Protein AF-A0A372JEI8-F1 (afdb_monomer)

Sequence (76 aa):
MGVENGPTSNERWRFHCPRCVWTWEQVFEARQSGAHTAWYYDGLPSQPPWIDPGCPTCGAVAKAFPGGIGEATAQP

Radius of gyration: 13.75 Å; Cα contacts (8 Å, |Δi|>4): 132; chains: 1; bounding box: 44×21×31 Å

Nearest PDB structures (foldseek):
  7k6v-assembly1_EC  TM=4.645E-01  e=2.626E+00  Norovirus Hu/Houston/TCH186/2002/US
  5c5b-assembly2_D  TM=4.877E-01  e=2.777E+00  Homo sapiens
  7yxy-assembly1_A  TM=3.244E-01  e=2.483E+00  Homo sapiens
  4gu4-assembly1_A  TM=3.738E-01  e=5.134E+00  Mammalian orthoreovirus 1 Lang
  6wxv-assembly1_A  TM=2.943E-01  e=3.472E+00  Mus musculus

Mean predicted aligned error: 7.93 Å

Secondary structure (DSSP, 8-state):
-------EEEEEEEEE-TTT--EEEEEEEEEEETTEEEEEETTEEE--TTS-PBPTTT-PBPEEEE-SSS------

Solvent-accessible surface area (backbone atoms only — not comparable to full-atom values): 4768 Å² total; per-residue (Å²): 134,83,80,79,76,49,68,70,44,82,44,43,35,34,35,39,21,83,85,81,69,51,67,52,74,50,63,33,38,39,33,39,57,89,96,42,74,50,30,22,45,92,87,38,85,43,74,57,72,74,64,73,35,64,28,91,86,77,67,45,68,27,48,56,41,80,45,86,86,75,84,76,75,82,74,134

Foldseek 3Di:
DDPPFADKDWWKKWKADPPPRDIDIFIWIWGDDPPDTFIHGPNHTDDDPQPQDADPPPRHGIGMDTDDDDDPPPDD

pLDDT: mean 81.54, std 16.78, range [36.31, 94.5]

Organism: NCBI:txid2293572

Structure (mmCIF, N/CA/C/O backbone):
data_AF-A0A372JEI8-F1
#
_entry.id   AF-A0A372JEI8-F1
#
loop_
_atom_site.group_PDB
_atom_site.id
_atom_site.type_symbol
_atom_site.label_atom_id
_atom_site.label_alt_id
_atom_site.label_comp_id
_atom_site.label_asym_id
_atom_site.label_entity_id
_atom_site.label_seq_id
_atom_site.pdbx_PDB_ins_code
_atom_site.Cartn_x
_atom_site.Cartn_y
_atom_site.Cartn_z
_atom_site.occupancy
_atom_site.B_iso_or_equiv
_atom_site.auth_seq_id
_atom_site.auth_comp_id
_atom_site.auth_asym_id
_atom_site.auth_atom_id
_atom_site.pdbx_PDB_model_num
ATOM 1 N N . MET A 1 1 ? 33.050 -9.219 -13.649 1.00 36.31 1 MET A N 1
ATOM 2 C CA . MET A 1 1 ? 31.601 -9.384 -13.873 1.00 36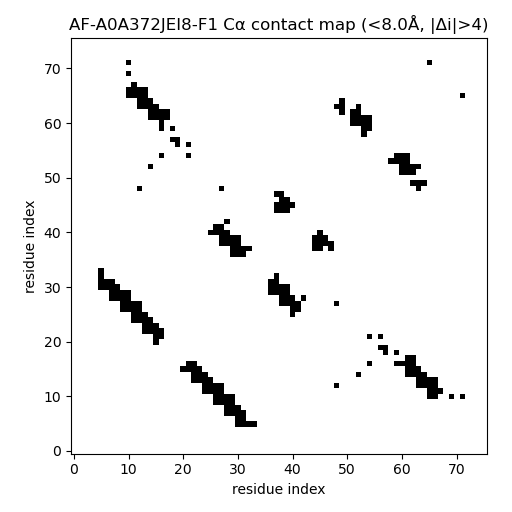.31 1 MET A CA 1
ATOM 3 C C . MET A 1 1 ? 30.916 -8.212 -13.197 1.00 36.31 1 MET A C 1
ATOM 5 O O . MET A 1 1 ? 30.868 -8.188 -11.976 1.00 36.31 1 MET A O 1
ATOM 9 N N . GLY A 1 2 ? 30.545 -7.180 -13.957 1.00 46.03 2 GLY A N 1
ATOM 10 C CA . GLY A 1 2 ? 29.779 -6.063 -13.408 1.00 46.03 2 GLY A CA 1
ATOM 11 C C . GLY A 1 2 ? 28.338 -6.523 -13.265 1.00 46.03 2 GLY A C 1
ATOM 12 O O . GLY A 1 2 ? 27.732 -6.885 -14.267 1.00 46.03 2 GLY A O 1
ATOM 13 N N . VAL A 1 3 ? 27.820 -6.590 -12.041 1.00 55.50 3 VAL A N 1
ATOM 14 C CA . VAL A 1 3 ? 26.380 -6.762 -11.852 1.00 55.50 3 VAL A CA 1
ATOM 15 C C . VAL A 1 3 ? 25.772 -5.405 -12.180 1.00 55.50 3 VAL A C 1
ATOM 17 O O . VAL A 1 3 ? 25.904 -4.436 -11.434 1.00 55.50 3 VAL A O 1
ATOM 20 N N . GLU A 1 4 ? 25.242 -5.283 -13.386 1.00 57.09 4 GLU A N 1
ATOM 21 C CA . GLU A 1 4 ? 24.384 -4.169 -13.760 1.00 57.09 4 GLU A CA 1
ATOM 22 C C . GLU A 1 4 ? 23.153 -4.247 -12.851 1.00 57.09 4 GLU A C 1
ATOM 24 O O . GLU A 1 4 ? 22.228 -5.024 -13.071 1.00 57.09 4 GLU A O 1
ATOM 29 N N . ASN A 1 5 ? 23.196 -3.510 -11.740 1.00 57.09 5 ASN A N 1
ATOM 30 C CA . ASN A 1 5 ? 22.023 -3.303 -10.910 1.00 57.09 5 ASN A CA 1
ATOM 31 C C . ASN A 1 5 ? 21.051 -2.493 -11.768 1.00 57.09 5 ASN A C 1
ATOM 33 O O . ASN A 1 5 ? 21.298 -1.317 -12.038 1.00 57.09 5 ASN A O 1
ATOM 37 N N . GLY A 1 6 ? 19.996 -3.149 -12.257 1.00 64.06 6 GLY A N 1
ATOM 38 C CA . GLY A 1 6 ? 18.906 -2.477 -12.953 1.00 64.06 6 GLY A CA 1
ATOM 39 C C . GLY A 1 6 ? 18.327 -1.342 -12.099 1.00 64.06 6 GLY A C 1
ATOM 40 O O . GLY A 1 6 ? 18.564 -1.293 -10.887 1.00 64.06 6 GLY A O 1
ATOM 41 N N . PRO A 1 7 ? 17.594 -0.400 -12.710 1.00 76.75 7 PRO A N 1
ATOM 42 C CA . PRO A 1 7 ? 17.102 0.768 -11.998 1.00 76.75 7 PRO A CA 1
ATOM 43 C C . PRO A 1 7 ? 16.247 0.347 -10.797 1.00 76.75 7 PRO A C 1
ATOM 45 O O . PRO A 1 7 ? 15.312 -0.450 -10.918 1.00 76.75 7 PRO A O 1
ATOM 48 N N . THR A 1 8 ? 16.603 0.883 -9.632 1.00 82.94 8 THR A N 1
ATOM 49 C CA . THR A 1 8 ? 15.875 0.713 -8.375 1.00 82.94 8 THR A CA 1
ATOM 50 C C . THR A 1 8 ? 15.128 2.000 -8.053 1.00 82.94 8 THR A C 1
ATOM 52 O O . THR A 1 8 ? 15.733 3.073 -8.067 1.00 82.94 8 THR A O 1
ATOM 55 N N . SER A 1 9 ? 13.836 1.902 -7.747 1.00 86.56 9 SER A N 1
ATOM 56 C CA . SER A 1 9 ? 12.999 3.034 -7.347 1.00 86.56 9 SER A CA 1
ATOM 57 C C . SER A 1 9 ? 12.360 2.767 -5.990 1.00 86.56 9 SER A C 1
ATOM 59 O O . SER A 1 9 ? 11.834 1.680 -5.752 1.00 86.56 9 SER A O 1
ATOM 61 N N . ASN A 1 10 ? 12.397 3.753 -5.094 1.00 89.50 10 ASN A N 1
ATOM 62 C CA . ASN A 1 10 ? 11.678 3.686 -3.828 1.00 89.50 10 ASN A CA 1
ATOM 63 C C . ASN A 1 10 ? 10.282 4.285 -4.015 1.00 89.50 10 ASN A C 1
ATOM 65 O O . ASN A 1 10 ? 10.124 5.493 -4.189 1.00 89.50 10 ASN A O 1
ATOM 69 N N . GLU A 1 11 ? 9.267 3.436 -3.952 1.00 89.31 11 GLU A N 1
ATOM 70 C CA . GLU A 1 11 ? 7.873 3.799 -4.153 1.00 89.31 11 GLU A CA 1
ATOM 71 C C . GLU A 1 11 ? 7.137 3.833 -2.821 1.00 89.31 11 GLU A C 1
ATOM 73 O O . GLU A 1 11 ? 7.139 2.872 -2.047 1.00 89.31 11 GLU A O 1
ATOM 78 N N . ARG A 1 12 ? 6.473 4.954 -2.543 1.00 90.56 12 ARG A N 1
ATOM 79 C CA . ARG A 1 12 ? 5.683 5.112 -1.326 1.00 90.56 12 ARG A CA 1
ATOM 80 C C . ARG A 1 12 ? 4.249 4.684 -1.599 1.00 90.56 12 ARG A C 1
ATOM 82 O O . ARG A 1 12 ? 3.602 5.203 -2.503 1.00 90.56 12 ARG A O 1
ATOM 89 N N . TRP A 1 13 ? 3.743 3.767 -0.790 1.00 91.62 13 TRP A N 1
ATOM 90 C CA . TRP A 1 13 ? 2.406 3.208 -0.920 1.00 91.62 13 TRP A CA 1
ATOM 91 C C . TRP A 1 13 ? 1.592 3.484 0.333 1.00 91.62 13 TRP A C 1
ATOM 93 O O . TRP A 1 13 ? 2.064 3.300 1.456 1.00 91.62 13 TRP A O 1
ATOM 103 N N . ARG A 1 14 ? 0.360 3.943 0.127 1.00 92.62 14 ARG A N 1
ATOM 104 C CA . ARG A 1 14 ? -0.625 4.170 1.180 1.00 92.62 14 ARG A CA 1
ATOM 105 C C . ARG A 1 14 ? -1.602 3.018 1.214 1.00 92.62 14 ARG A C 1
ATOM 107 O O . ARG A 1 14 ? -2.100 2.590 0.180 1.00 92.62 14 ARG A O 1
ATOM 114 N N . PHE A 1 15 ? -1.936 2.579 2.408 1.00 92.62 15 PHE A N 1
ATOM 115 C CA . PHE A 1 15 ? -2.854 1.485 2.638 1.00 92.62 15 PHE A CA 1
ATOM 116 C C . PHE A 1 15 ? -4.027 1.967 3.464 1.00 92.62 15 PHE A C 1
ATOM 118 O O . PHE A 1 15 ? -3.858 2.751 4.398 1.00 92.62 15 PHE A O 1
ATOM 125 N N . HIS A 1 16 ? -5.216 1.486 3.128 1.00 92.81 16 HIS A N 1
ATOM 126 C CA . HIS A 1 16 ? -6.436 1.779 3.863 1.00 92.81 16 HIS A CA 1
ATOM 127 C C . HIS A 1 16 ? -7.212 0.495 4.123 1.00 92.81 16 HIS A C 1
ATOM 129 O O . HIS A 1 16 ? -7.637 -0.188 3.187 1.00 92.81 16 HIS A O 1
ATOM 135 N N . CYS A 1 17 ? -7.429 0.173 5.396 1.00 94.50 17 CYS A N 1
ATOM 136 C CA . CYS A 1 17 ? -8.285 -0.938 5.772 1.00 94.50 17 CYS A CA 1
ATOM 137 C C . CYS A 1 17 ? -9.752 -0.485 5.820 1.00 94.50 17 CYS A C 1
ATOM 139 O O . CYS A 1 17 ? -10.106 0.302 6.697 1.00 94.50 17 CYS A O 1
ATOM 141 N N . PRO A 1 18 ? -10.645 -1.030 4.976 1.00 91.56 18 PRO A N 1
ATOM 142 C CA . PRO A 1 18 ? -12.061 -0.670 5.013 1.00 91.56 18 PRO A CA 1
ATOM 143 C C . PRO A 1 18 ? -12.788 -1.197 6.263 1.00 91.56 18 PRO A C 1
ATOM 145 O O . PRO A 1 18 ? -13.901 -0.765 6.542 1.00 91.56 18 PRO A O 1
ATOM 148 N N . ARG A 1 19 ? -12.189 -2.138 7.015 1.00 93.31 19 ARG A N 1
ATOM 149 C CA . ARG A 1 19 ? -12.804 -2.752 8.204 1.00 93.31 19 ARG A CA 1
ATOM 150 C C . ARG A 1 19 ? -12.581 -1.937 9.477 1.00 93.31 19 ARG A C 1
ATOM 152 O O . ARG A 1 19 ? -13.534 -1.685 10.201 1.00 93.31 19 ARG A O 1
ATOM 159 N N . CYS A 1 20 ? -11.337 -1.561 9.771 1.00 94.44 20 CYS A N 1
ATOM 160 C CA . CYS A 1 20 ? -10.993 -0.784 10.969 1.00 94.44 20 CYS A CA 1
ATOM 161 C C . CYS A 1 20 ? -10.667 0.685 10.672 1.00 94.44 20 CYS A C 1
ATOM 163 O O . CYS A 1 20 ? -10.321 1.422 11.589 1.00 94.44 20 CYS A O 1
ATOM 165 N N . VAL A 1 21 ? -10.762 1.108 9.404 1.00 92.69 21 VAL A N 1
ATOM 166 C CA . VAL A 1 21 ? -10.484 2.480 8.933 1.00 92.69 21 VAL A CA 1
ATOM 167 C C . VAL A 1 21 ? -9.023 2.907 9.160 1.00 92.69 21 VAL A C 1
ATOM 169 O O . VAL A 1 21 ? -8.653 4.052 8.923 1.00 92.69 21 VAL A O 1
ATOM 172 N N . TRP A 1 22 ? -8.159 1.976 9.573 1.00 93.31 22 TRP A N 1
ATOM 173 C CA . TRP A 1 22 ? -6.742 2.238 9.777 1.00 93.31 22 TRP A CA 1
ATOM 174 C C . TRP A 1 22 ? -6.054 2.528 8.446 1.00 93.31 22 TRP A C 1
ATOM 176 O O . TRP A 1 22 ? -6.225 1.792 7.468 1.00 93.31 22 TRP A O 1
ATOM 186 N N . THR A 1 23 ? -5.249 3.586 8.431 1.00 92.19 23 THR A N 1
ATOM 187 C CA . THR A 1 23 ? -4.420 3.971 7.291 1.00 92.19 23 THR A CA 1
ATOM 188 C C . THR A 1 23 ? -2.959 3.977 7.681 1.00 92.19 23 THR A C 1
ATOM 190 O O . THR A 1 23 ? -2.610 4.472 8.751 1.00 92.19 23 THR A O 1
ATOM 193 N N . TRP A 1 24 ? -2.103 3.470 6.804 1.00 92.88 24 TRP A N 1
ATOM 194 C CA . TRP A 1 24 ? -0.661 3.487 7.016 1.00 92.88 24 TRP A CA 1
ATOM 195 C C . TRP A 1 24 ? 0.077 3.633 5.693 1.00 92.88 24 TRP A C 1
ATOM 197 O O . TRP A 1 24 ? -0.497 3.455 4.620 1.00 92.88 24 TRP A O 1
ATOM 207 N N . GLU A 1 25 ? 1.356 3.973 5.774 1.00 92.00 25 GLU A N 1
ATOM 208 C CA . GLU A 1 25 ? 2.218 4.153 4.614 1.00 92.00 25 GLU A CA 1
ATOM 209 C C . GLU A 1 25 ? 3.423 3.228 4.743 1.00 92.00 25 GLU A C 1
ATOM 211 O O . GLU A 1 25 ? 3.940 3.017 5.841 1.00 92.00 25 GLU A O 1
ATOM 216 N N . GLN A 1 26 ? 3.865 2.669 3.623 1.00 91.19 26 GLN A N 1
ATOM 217 C CA . GLN A 1 26 ? 5.091 1.882 3.541 1.00 91.19 26 GLN A CA 1
ATOM 218 C C . GLN A 1 26 ?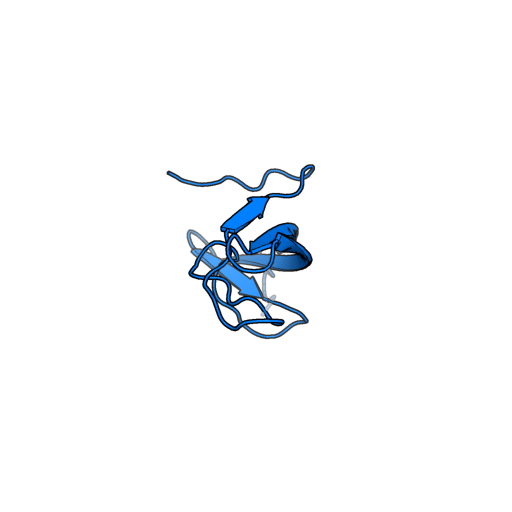 5.880 2.312 2.311 1.00 91.19 26 GLN A C 1
ATOM 220 O O . GLN A 1 26 ? 5.318 2.804 1.332 1.00 91.19 26 GLN A O 1
ATOM 225 N N . VAL A 1 27 ? 7.196 2.154 2.379 1.00 91.56 27 VAL A N 1
ATOM 226 C CA . VAL A 1 27 ? 8.083 2.372 1.239 1.00 91.56 27 VAL A CA 1
ATOM 227 C C . VAL A 1 27 ? 8.505 1.005 0.736 1.00 91.56 27 VAL A C 1
ATOM 229 O O . VAL A 1 27 ? 9.039 0.201 1.497 1.00 91.56 27 VAL A O 1
ATOM 232 N N . PHE A 1 28 ? 8.253 0.760 -0.539 1.00 91.38 28 PHE A N 1
ATOM 233 C CA . PHE A 1 28 ? 8.711 -0.424 -1.237 1.00 91.38 28 PHE A CA 1
ATOM 234 C C . PHE A 1 28 ? 9.841 -0.043 -2.176 1.00 91.38 28 PHE A C 1
ATOM 236 O O . PHE A 1 28 ? 9.898 1.074 -2.682 1.00 91.38 28 PHE A O 1
ATOM 243 N N . GLU A 1 29 ? 10.742 -0.974 -2.419 1.00 91.75 29 GLU A N 1
ATOM 244 C CA . GLU A 1 29 ? 11.775 -0.828 -3.426 1.00 91.75 29 GLU A CA 1
ATOM 245 C C . GLU A 1 29 ? 11.424 -1.705 -4.624 1.00 91.75 29 GLU A C 1
ATOM 247 O O . GLU A 1 29 ? 11.378 -2.932 -4.524 1.00 91.75 29 GLU A O 1
ATOM 252 N N . ALA A 1 30 ? 11.153 -1.060 -5.752 1.00 90.81 30 ALA A N 1
ATOM 253 C CA . ALA A 1 30 ? 10.947 -1.702 -7.034 1.00 90.81 30 ALA A CA 1
ATOM 254 C C . ALA A 1 30 ? 12.281 -1.773 -7.774 1.00 90.81 30 ALA A C 1
ATOM 256 O O . ALA A 1 30 ? 12.872 -0.752 -8.128 1.00 90.81 30 ALA A O 1
ATOM 257 N N . ARG A 1 31 ? 12.764 -2.990 -8.012 1.00 90.12 31 ARG A N 1
ATOM 258 C CA . ARG A 1 31 ? 13.976 -3.255 -8.789 1.00 90.12 31 ARG A CA 1
ATOM 259 C C . ARG A 1 31 ? 13.578 -3.815 -10.142 1.00 90.12 31 ARG A C 1
ATOM 261 O O . ARG A 1 31 ? 12.981 -4.890 -10.212 1.00 90.12 31 ARG A O 1
ATOM 268 N N . GLN A 1 32 ? 13.905 -3.101 -11.211 1.00 86.94 32 GLN A N 1
ATOM 269 C CA . GLN A 1 32 ? 13.644 -3.596 -12.559 1.00 86.94 32 GLN A CA 1
ATOM 270 C C . GLN A 1 32 ? 14.721 -4.601 -12.971 1.00 86.94 32 GLN A C 1
ATOM 272 O O . GLN A 1 32 ? 15.919 -4.354 -12.829 1.00 86.94 32 GLN A O 1
ATOM 277 N N . SER A 1 33 ? 14.286 -5.736 -13.505 1.00 83.00 33 SER A N 1
ATOM 278 C CA . SER A 1 33 ? 15.130 -6.769 -14.097 1.00 83.00 33 SER A CA 1
ATOM 279 C C . SER A 1 33 ? 14.543 -7.143 -15.457 1.00 83.00 33 SER A C 1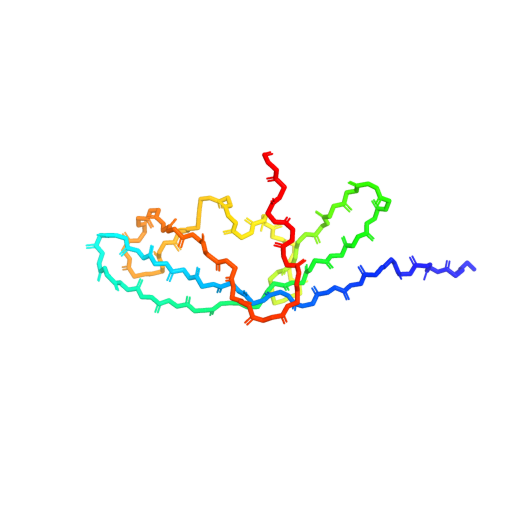
ATOM 281 O O . SER A 1 33 ? 13.623 -7.956 -15.570 1.00 83.00 33 SER A O 1
ATOM 283 N N . GLY A 1 34 ? 15.023 -6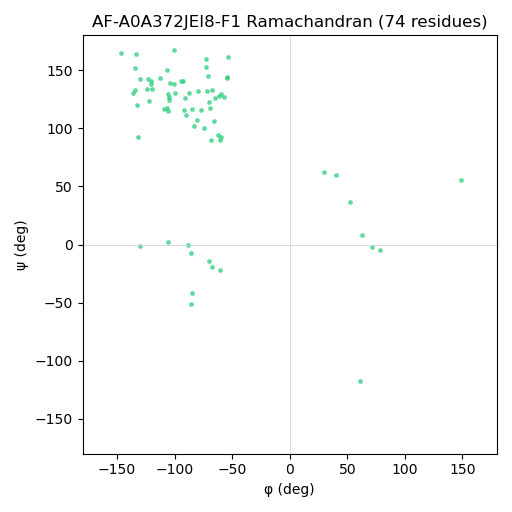.468 -16.505 1.00 83.62 34 GLY A N 1
ATOM 284 C CA . GLY A 1 34 ? 14.447 -6.576 -17.845 1.00 83.62 34 GLY A CA 1
ATOM 285 C C . GLY A 1 34 ? 12.981 -6.130 -17.866 1.00 83.62 34 GLY A C 1
ATOM 286 O O . GLY A 1 34 ? 12.684 -4.980 -17.567 1.00 83.62 34 GLY A O 1
ATOM 287 N N . ALA A 1 35 ? 12.071 -7.046 -18.209 1.00 83.81 35 ALA A N 1
ATOM 288 C CA . ALA A 1 35 ? 10.624 -6.799 -18.256 1.00 83.81 35 ALA A CA 1
ATOM 289 C C . ALA A 1 35 ? 9.895 -7.055 -16.920 1.00 83.81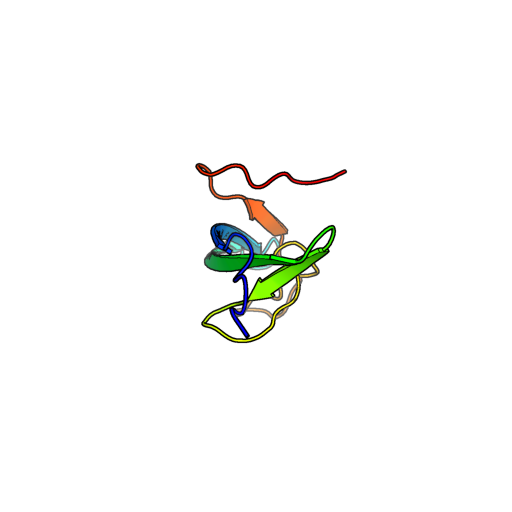 35 ALA A C 1
ATOM 291 O O . ALA A 1 35 ? 8.676 -6.917 -16.850 1.00 83.81 35 ALA A O 1
ATOM 292 N N . HIS A 1 36 ? 10.613 -7.471 -15.873 1.00 84.94 36 HIS A N 1
ATOM 293 C CA . HIS A 1 36 ? 10.030 -7.837 -14.584 1.00 84.94 36 HIS A CA 1
A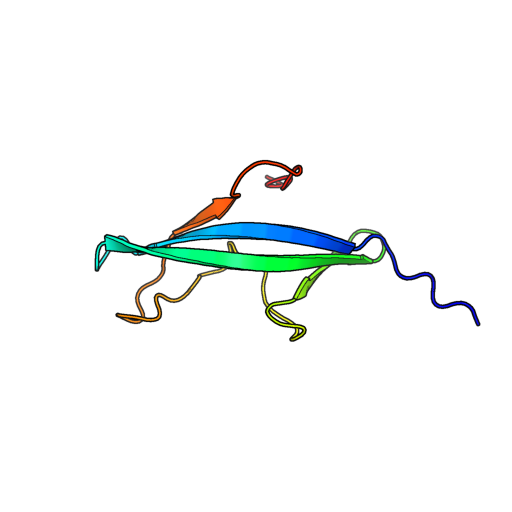TOM 294 C C . HIS A 1 36 ? 10.430 -6.838 -13.499 1.00 84.94 36 HIS A C 1
ATOM 296 O O . HIS A 1 36 ? 11.578 -6.399 -13.446 1.00 84.94 36 HIS A O 1
ATOM 302 N N . THR A 1 37 ? 9.509 -6.545 -12.581 1.00 89.00 37 THR A N 1
ATOM 303 C CA . THR A 1 37 ? 9.787 -5.730 -11.392 1.00 89.00 37 THR A CA 1
ATOM 304 C C . THR A 1 37 ? 9.773 -6.614 -10.154 1.00 89.00 37 THR A C 1
ATOM 306 O O . THR A 1 37 ? 8.744 -7.198 -9.810 1.00 89.00 37 THR A O 1
ATOM 309 N N . ALA A 1 38 ? 10.917 -6.715 -9.483 1.00 91.38 38 ALA A N 1
ATOM 310 C CA . ALA A 1 38 ? 11.029 -7.350 -8.178 1.00 91.38 38 ALA A CA 1
ATOM 311 C C . ALA A 1 38 ? 10.753 -6.313 -7.084 1.00 91.38 38 ALA A C 1
ATOM 313 O O . ALA A 1 38 ? 11.331 -5.228 -7.098 1.00 91.38 38 ALA A O 1
ATOM 314 N N . TRP A 1 39 ? 9.882 -6.656 -6.140 1.00 92.12 39 TRP A N 1
ATOM 315 C CA . TRP A 1 39 ? 9.478 -5.770 -5.054 1.00 92.12 39 TRP A CA 1
ATOM 316 C C . TRP A 1 39 ? 10.158 -6.178 -3.757 1.00 92.12 39 TRP A C 1
ATOM 318 O O . TRP A 1 39 ? 10.263 -7.364 -3.440 1.00 92.12 39 TRP A O 1
ATOM 328 N N . TYR A 1 40 ? 10.604 -5.188 -2.994 1.00 92.38 40 TYR A N 1
ATOM 329 C CA . TYR A 1 40 ? 11.200 -5.389 -1.684 1.00 92.38 40 TYR A CA 1
ATOM 330 C C . TYR A 1 40 ? 10.549 -4.465 -0.665 1.00 92.38 40 TYR A C 1
ATOM 332 O O . TYR A 1 40 ? 10.240 -3.313 -0.962 1.00 92.38 40 TYR A O 1
ATOM 340 N N . TYR A 1 41 ? 10.364 -4.964 0.548 1.00 90.69 41 TYR A N 1
ATOM 341 C CA . TYR A 1 41 ? 9.946 -4.181 1.702 1.00 90.69 41 TYR A CA 1
ATOM 342 C C . TYR A 1 41 ? 11.001 -4.349 2.787 1.00 90.69 41 TYR A C 1
ATOM 344 O O . TYR A 1 41 ? 11.329 -5.476 3.150 1.00 90.69 41 TYR A O 1
ATOM 352 N N . ASP A 1 42 ? 11.572 -3.239 3.254 1.00 89.12 42 ASP A N 1
ATOM 353 C CA . ASP A 1 42 ? 12.651 -3.246 4.254 1.00 89.12 42 ASP A CA 1
ATOM 354 C C . ASP A 1 42 ? 13.840 -4.157 3.859 1.00 89.12 42 ASP A C 1
ATOM 356 O O . ASP A 1 42 ? 14.430 -4.869 4.665 1.00 89.12 42 ASP A O 1
ATOM 360 N N . GLY A 1 43 ? 14.159 -4.197 2.559 1.00 88.19 43 GL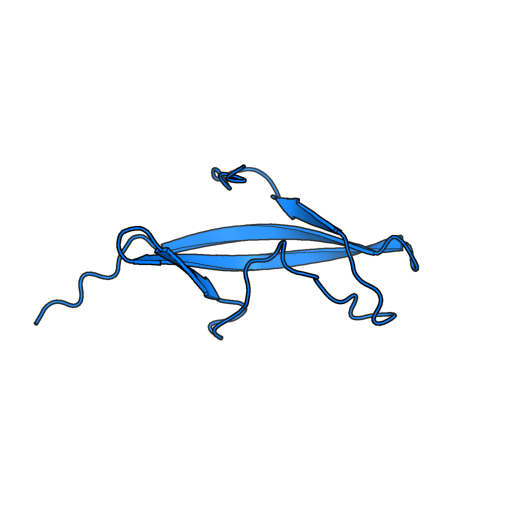Y A N 1
ATOM 361 C CA . GLY A 1 43 ? 15.224 -5.038 1.998 1.00 88.19 43 GLY A CA 1
ATOM 362 C C . GLY A 1 43 ? 14.869 -6.521 1.820 1.00 88.19 43 GLY A C 1
ATOM 363 O O . GLY A 1 43 ? 15.654 -7.259 1.220 1.00 88.19 43 GLY A O 1
ATOM 364 N N . LEU A 1 44 ? 13.692 -6.963 2.267 1.00 90.56 44 LEU A N 1
ATOM 365 C CA . LEU A 1 44 ? 13.213 -8.333 2.092 1.00 90.56 44 LEU A CA 1
ATOM 366 C C . LEU A 1 44 ? 12.357 -8.466 0.829 1.00 90.56 44 LEU A C 1
ATOM 368 O O . LE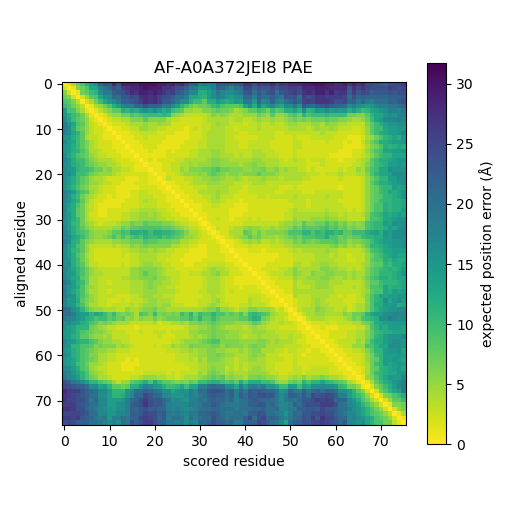U A 1 44 ? 11.567 -7.566 0.542 1.00 90.56 44 LEU A O 1
ATOM 372 N N . PRO A 1 45 ? 12.481 -9.574 0.072 1.00 91.12 45 PRO A N 1
ATOM 373 C CA . PRO A 1 45 ? 11.637 -9.815 -1.090 1.00 91.12 45 PRO A CA 1
ATOM 374 C C . PRO A 1 45 ? 10.169 -9.858 -0.663 1.00 91.12 45 PRO A C 1
ATOM 376 O O . PRO A 1 45 ? 9.801 -10.566 0.275 1.00 91.12 45 PRO A O 1
ATOM 379 N N . SER A 1 46 ? 9.344 -9.087 -1.360 1.00 90.25 46 SER A N 1
ATOM 380 C CA . SER A 1 46 ? 7.930 -8.911 -1.057 1.00 90.25 46 SER A CA 1
ATOM 381 C C . SER A 1 46 ? 7.088 -9.045 -2.321 1.00 90.25 46 SER A C 1
ATOM 383 O O . SER A 1 46 ? 7.586 -8.984 -3.447 1.00 90.25 46 SER A O 1
ATOM 385 N N . GLN A 1 47 ? 5.788 -9.237 -2.129 1.00 90.38 47 GLN A N 1
ATOM 386 C CA . GLN A 1 47 ? 4.831 -9.102 -3.216 1.00 90.38 47 GLN A CA 1
ATOM 387 C C . GLN A 1 47 ? 4.650 -7.620 -3.578 1.00 90.38 47 GLN A C 1
ATOM 389 O O . GLN A 1 47 ? 4.953 -6.738 -2.766 1.00 90.38 47 GLN A O 1
ATOM 394 N N . PRO A 1 48 ? 4.153 -7.324 -4.791 1.00 90.00 48 PRO A N 1
ATOM 395 C CA . PRO A 1 48 ? 3.773 -5.970 -5.142 1.00 90.00 48 PRO A CA 1
ATOM 396 C C . PRO A 1 48 ? 2.771 -5.404 -4.125 1.00 90.00 48 PRO A C 1
ATOM 398 O O . PRO A 1 48 ? 1.889 -6.134 -3.667 1.00 90.00 48 PRO A O 1
ATOM 401 N N . PRO A 1 49 ? 2.847 -4.107 -3.803 1.00 88.50 49 PRO A N 1
ATOM 402 C CA . PRO A 1 49 ? 2.063 -3.494 -2.733 1.00 88.50 49 PRO A CA 1
ATOM 403 C C . PRO A 1 49 ? 0.546 -3.582 -2.942 1.00 88.50 49 PRO A C 1
ATOM 405 O O . PRO A 1 49 ? -0.209 -3.502 -1.982 1.00 88.50 49 PRO A O 1
ATOM 408 N N . TRP A 1 50 ? 0.067 -3.771 -4.172 1.00 87.38 50 TRP A N 1
ATOM 409 C CA . TRP A 1 50 ? -1.359 -3.943 -4.470 1.00 87.38 50 TRP A CA 1
ATOM 410 C C . TRP A 1 50 ? -1.874 -5.383 -4.343 1.00 87.38 50 TRP A C 1
ATOM 412 O O . TRP A 1 50 ? -3.085 -5.590 -4.438 1.00 87.38 50 TRP A O 1
ATOM 422 N N . ILE A 1 51 ? -1.004 -6.374 -4.137 1.00 88.31 51 ILE A N 1
ATOM 423 C CA . ILE A 1 51 ? -1.425 -7.765 -3.946 1.00 88.31 51 ILE A CA 1
ATOM 424 C C . ILE A 1 51 ? -1.813 -7.970 -2.479 1.00 88.31 51 ILE A C 1
ATOM 426 O O . ILE A 1 51 ? -0.953 -8.094 -1.616 1.00 88.31 51 ILE A O 1
ATOM 430 N N . ASP A 1 52 ? -3.125 -7.980 -2.231 1.00 76.50 52 ASP A N 1
ATOM 431 C CA .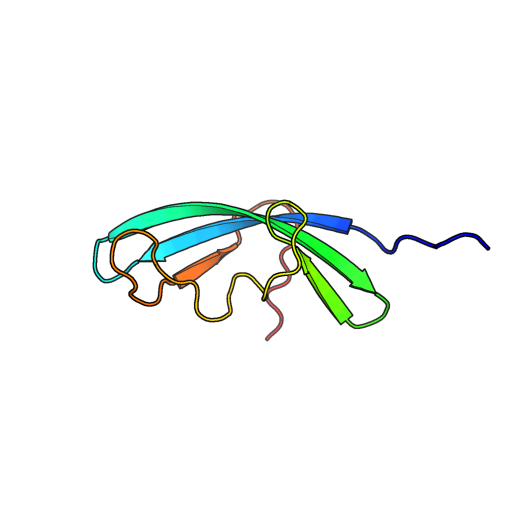 ASP A 1 52 ? -3.777 -8.368 -0.970 1.00 76.50 52 ASP A CA 1
ATOM 432 C C . ASP A 1 52 ? -3.064 -7.879 0.313 1.00 76.50 52 ASP A C 1
ATOM 434 O O . ASP A 1 52 ? -2.630 -8.676 1.148 1.00 76.50 52 ASP A O 1
ATOM 438 N N . PRO A 1 53 ? -2.891 -6.558 0.509 1.00 84.00 53 PRO A N 1
ATOM 439 C CA . PRO A 1 53 ? -2.159 -6.073 1.668 1.00 84.00 53 PRO A CA 1
ATOM 440 C C . PRO A 1 53 ? -2.957 -6.331 2.950 1.00 84.00 53 PRO A C 1
ATOM 442 O O . PRO A 1 53 ? -4.042 -5.786 3.153 1.00 84.00 53 PRO A O 1
ATOM 445 N N . GLY A 1 54 ? -2.411 -7.146 3.848 1.00 88.38 54 GLY A N 1
ATOM 446 C CA . GLY A 1 54 ? -3.034 -7.439 5.136 1.00 88.38 54 GLY A CA 1
ATOM 447 C C . GLY A 1 54 ? -2.974 -6.247 6.093 1.00 88.38 54 GLY A C 1
ATOM 448 O O . GLY A 1 54 ? -1.922 -5.641 6.301 1.00 88.38 54 GLY A O 1
ATOM 449 N N . CYS A 1 55 ? -4.100 -5.911 6.725 1.00 91.50 55 CYS A N 1
ATOM 450 C CA . CYS A 1 55 ? -4.122 -4.900 7.773 1.00 91.50 55 CYS A CA 1
ATOM 451 C C . CYS A 1 55 ? -3.423 -5.406 9.047 1.00 91.50 55 CYS A C 1
ATOM 453 O O . CYS A 1 55 ? -3.897 -6.382 9.632 1.00 91.50 55 CYS A O 1
ATOM 455 N N . PRO A 1 56 ? -2.388 -4.713 9.563 1.00 89.94 56 PRO A N 1
ATOM 456 C CA . PRO A 1 56 ? -1.669 -5.149 10.764 1.00 89.94 56 PRO A CA 1
ATOM 457 C C . PRO A 1 56 ? -2.523 -5.084 12.040 1.00 89.94 56 PRO A C 1
ATOM 459 O O . PRO A 1 56 ? -2.207 -5.732 13.029 1.00 89.94 56 PRO A O 1
ATOM 462 N N . THR A 1 57 ? -3.618 -4.317 12.029 1.00 93.19 57 THR A N 1
ATOM 463 C CA . THR A 1 57 ? -4.521 -4.170 13.180 1.00 93.19 57 THR A CA 1
ATOM 464 C C . THR A 1 57 ? -5.574 -5.270 13.258 1.00 93.19 57 THR A C 1
ATOM 466 O O . THR A 1 57 ? -5.893 -5.727 14.351 1.00 93.19 57 THR A O 1
ATOM 469 N N . CYS A 1 58 ? -6.175 -5.661 12.131 1.00 93.38 58 CYS A N 1
ATOM 470 C CA . CYS A 1 58 ? -7.349 -6.545 12.140 1.00 93.38 58 CYS A CA 1
ATOM 471 C C . CYS A 1 58 ? -7.257 -7.750 11.197 1.00 93.38 58 CYS A C 1
ATOM 473 O O . CYS A 1 58 ? -8.203 -8.532 11.136 1.00 93.38 58 CYS A O 1
ATOM 475 N N . GLY A 1 59 ? -6.167 -7.886 10.437 1.00 91.38 59 GLY A N 1
ATOM 476 C CA . GLY A 1 59 ? -5.944 -8.987 9.496 1.00 91.38 59 GLY A CA 1
ATOM 477 C C . GLY A 1 59 ? -6.814 -8.958 8.236 1.00 91.38 59 GLY A C 1
ATOM 478 O O . GLY A 1 59 ? -6.660 -9.819 7.380 1.00 91.38 59 GLY A O 1
ATOM 479 N N . ALA A 1 60 ? -7.726 -7.992 8.093 1.00 92.25 60 ALA A N 1
ATOM 480 C CA . ALA A 1 60 ? -8.529 -7.853 6.882 1.00 92.25 60 ALA A CA 1
ATOM 481 C C . ALA A 1 60 ? -7.696 -7.312 5.713 1.00 92.25 60 ALA A C 1
ATOM 483 O O . ALA A 1 60 ? -6.762 -6.535 5.919 1.00 92.25 60 ALA A O 1
ATOM 484 N N . VAL A 1 61 ? -8.108 -7.654 4.493 1.00 91.00 61 VAL A N 1
ATOM 485 C CA . VAL A 1 61 ? -7.532 -7.114 3.258 1.00 91.00 61 VAL A CA 1
ATOM 486 C C . VAL A 1 61 ? -7.729 -5.600 3.213 1.00 91.00 61 VAL A C 1
ATOM 488 O O . VAL A 1 61 ? -8.838 -5.086 3.406 1.00 91.00 61 VAL A O 1
ATOM 491 N N . ALA A 1 62 ? -6.643 -4.879 2.979 1.00 92.06 62 ALA A N 1
ATOM 492 C CA . ALA A 1 62 ? -6.630 -3.443 2.786 1.00 92.06 62 ALA A CA 1
ATOM 493 C C . ALA A 1 62 ? -6.535 -3.080 1.305 1.00 92.06 62 ALA A C 1
ATOM 495 O O . ALA A 1 62 ? -6.280 -3.905 0.433 1.00 92.06 62 ALA A O 1
ATOM 496 N N . LYS A 1 63 ? -6.772 -1.805 1.016 1.00 90.75 63 LYS A N 1
ATOM 497 C CA . LYS A 1 63 ? -6.609 -1.231 -0.317 1.00 90.75 63 LYS A CA 1
ATOM 498 C C . LYS A 1 63 ? -5.283 -0.494 -0.380 1.00 90.75 63 LYS A C 1
ATOM 500 O O . LYS A 1 63 ? -5.021 0.319 0.505 1.00 90.75 63 LYS A O 1
ATOM 505 N N . ALA A 1 64 ? -4.489 -0.761 -1.410 1.00 91.56 64 ALA A N 1
ATOM 506 C CA . ALA A 1 64 ? -3.247 -0.049 -1.684 1.00 91.56 64 ALA A CA 1
ATOM 507 C C . ALA A 1 64 ? -3.483 1.094 -2.675 1.00 91.56 64 ALA A C 1
ATOM 509 O O . ALA A 1 64 ? -4.216 0.941 -3.652 1.00 91.56 64 ALA A O 1
ATOM 510 N N . PHE A 1 65 ? -2.830 2.223 -2.439 1.00 89.50 65 PHE A N 1
ATOM 511 C CA . PHE A 1 65 ? -2.859 3.403 -3.289 1.00 89.50 65 PHE A CA 1
ATOM 512 C C . PHE A 1 65 ? -1.430 3.920 -3.463 1.00 89.50 65 PHE A C 1
ATOM 514 O O . PHE A 1 65 ? -0.719 4.062 -2.461 1.00 89.50 65 PHE A O 1
ATOM 521 N N . PRO A 1 66 ? -0.995 4.242 -4.690 1.00 86.00 66 PRO A N 1
ATOM 522 C CA . PRO A 1 66 ? 0.304 4.860 -4.890 1.00 86.00 66 PRO A CA 1
ATOM 523 C C . PRO A 1 66 ? 0.308 6.248 -4.238 1.00 86.00 66 PRO A C 1
ATOM 525 O O . PRO A 1 66 ? -0.568 7.083 -4.483 1.00 86.00 66 PRO A O 1
ATOM 528 N N . GLY A 1 67 ? 1.285 6.502 -3.373 1.00 77.69 67 GLY A N 1
ATOM 529 C CA . GLY A 1 67 ? 1.556 7.836 -2.861 1.00 77.69 67 GLY A CA 1
ATOM 530 C C . GLY A 1 67 ? 2.372 8.598 -3.899 1.00 77.69 67 GLY A C 1
ATOM 531 O O . GLY A 1 67 ? 3.546 8.298 -4.080 1.00 77.69 67 GLY A O 1
ATOM 532 N N . GLY A 1 68 ? 1.772 9.573 -4.592 1.00 59.97 68 GLY A N 1
ATOM 533 C CA . GLY A 1 68 ? 2.527 10.466 -5.490 1.00 59.97 68 GLY A CA 1
ATOM 534 C C . GLY A 1 68 ? 3.695 11.130 -4.739 1.00 59.97 68 GLY A C 1
ATOM 535 O O . GLY A 1 68 ? 3.567 11.424 -3.552 1.00 59.97 68 GLY A O 1
ATOM 536 N N . ILE A 1 69 ? 4.871 11.366 -5.324 1.00 46.94 69 ILE A N 1
ATOM 537 C CA . ILE A 1 69 ? 5.237 11.618 -6.726 1.00 46.94 69 ILE A CA 1
ATOM 538 C C . ILE A 1 69 ? 6.486 10.800 -7.070 1.00 46.94 69 ILE A C 1
ATOM 540 O O . ILE A 1 69 ? 7.484 10.863 -6.356 1.00 46.94 69 ILE A O 1
ATOM 544 N N . GLY A 1 70 ? 6.402 10.078 -8.185 1.00 44.62 70 GLY A N 1
ATOM 545 C CA . GLY A 1 70 ? 7.442 9.218 -8.735 1.00 44.62 70 GLY A CA 1
ATOM 546 C C . GLY A 1 70 ? 6.808 8.048 -9.481 1.00 44.62 70 GLY A C 1
ATOM 547 O O . GLY A 1 70 ? 7.017 6.918 -9.076 1.00 44.62 70 GLY A O 1
ATOM 548 N N . GLU A 1 71 ? 5.941 8.339 -10.465 1.00 43.97 71 GLU A N 1
ATOM 549 C CA . GLU A 1 71 ? 5.455 7.406 -11.503 1.00 43.97 71 GLU A CA 1
ATOM 550 C C . GLU A 1 71 ? 5.381 5.918 -11.108 1.00 43.97 71 GLU A C 1
ATOM 552 O O . GLU A 1 71 ? 5.988 5.049 -11.730 1.00 43.97 71 GLU A O 1
ATOM 557 N N . ALA A 1 72 ? 4.556 5.602 -10.107 1.00 49.09 72 ALA A N 1
ATOM 558 C CA . ALA A 1 72 ? 4.014 4.258 -9.982 1.00 49.09 72 ALA A CA 1
ATOM 559 C C . ALA A 1 72 ? 3.056 4.066 -11.163 1.00 49.09 72 ALA A C 1
ATOM 561 O O . ALA A 1 72 ? 1.880 4.441 -11.108 1.00 49.09 72 ALA A O 1
ATOM 562 N N . THR A 1 73 ? 3.590 3.562 -12.274 1.00 44.34 73 THR A N 1
ATOM 563 C CA . THR A 1 73 ? 2.800 3.021 -13.375 1.00 44.34 73 THR A CA 1
ATOM 564 C C . THR A 1 73 ? 1.988 1.862 -12.809 1.00 44.34 73 THR A C 1
ATOM 566 O O . THR A 1 73 ? 2.423 0.716 -12.769 1.00 44.34 73 THR A O 1
ATOM 569 N N . ALA A 1 74 ? 0.790 2.182 -12.322 1.00 45.94 74 ALA A N 1
ATOM 570 C CA . ALA A 1 74 ? -0.286 1.224 -12.175 1.00 45.94 74 ALA A CA 1
ATOM 571 C C . ALA A 1 74 ? -0.559 0.679 -13.583 1.00 45.94 74 ALA A C 1
ATOM 573 O O . ALA A 1 74 ? -1.235 1.319 -14.388 1.00 45.94 74 ALA A O 1
ATOM 574 N N . GLN A 1 75 ? 0.097 -0.428 -13.926 1.00 43.16 75 GLN A N 1
ATOM 575 C CA . GLN A 1 75 ? -0.136 -1.126 -15.184 1.00 43.16 75 GLN A CA 1
ATOM 576 C C . GLN A 1 75 ? -1.513 -1.818 -15.133 1.00 43.16 75 GLN A C 1
ATOM 578 O O . GLN A 1 75 ? -1.938 -2.212 -14.043 1.00 43.16 75 GLN A O 1
ATOM 583 N N . PRO A 1 76 ? -2.219 -1.870 -16.279 1.00 43.41 76 PRO A N 1
ATOM 584 C CA . PRO A 1 76 ? -3.643 -2.206 -16.390 1.00 43.41 76 PRO A CA 1
ATOM 585 C C . PRO A 1 76 ? -4.003 -3.649 -16.021 1.00 43.41 76 PRO A C 1
ATOM 587 O O . PRO A 1 76 ? -3.130 -4.539 -16.137 1.00 43.41 76 PRO A O 1
#